Protein AF-A0A7C4BKM8-F1 (afdb_monomer)

Foldseek 3Di:
DDDDAAEDEAEDDPPPVCVVVVVVVQVPDPDDHYHYHYD

Radius of gyration: 11.46 Å; Cα contacts (8 Å, |Δi|>4): 32; chains: 1; bounding box: 27×15×30 Å

Structure (mmCIF, N/CA/C/O backbone):
data_AF-A0A7C4BKM8-F1
#
_entry.id   AF-A0A7C4BKM8-F1
#
loop_
_atom_site.group_PDB
_atom_site.id
_atom_site.type_symbol
_atom_site.label_atom_id
_atom_site.label_alt_id
_atom_site.label_comp_id
_atom_site.label_asym_id
_atom_site.label_entity_id
_atom_site.label_seq_id
_atom_site.pdbx_PDB_ins_code
_atom_site.Cartn_x
_atom_site.Cartn_y
_atom_site.Cartn_z
_atom_site.occupancy
_atom_site.B_iso_or_equiv
_atom_site.auth_seq_id
_atom_site.auth_comp_id
_atom_site.auth_asym_id
_atom_site.auth_atom_id
_atom_site.pdbx_PDB_model_num
ATOM 1 N N . MET A 1 1 ? -16.053 7.961 17.178 1.00 63.28 1 MET A N 1
ATOM 2 C CA . MET A 1 1 ? -15.944 8.744 15.928 1.00 63.28 1 MET A CA 1
ATOM 3 C C . MET A 1 1 ? -15.659 7.751 14.811 1.00 63.28 1 MET A C 1
ATOM 5 O 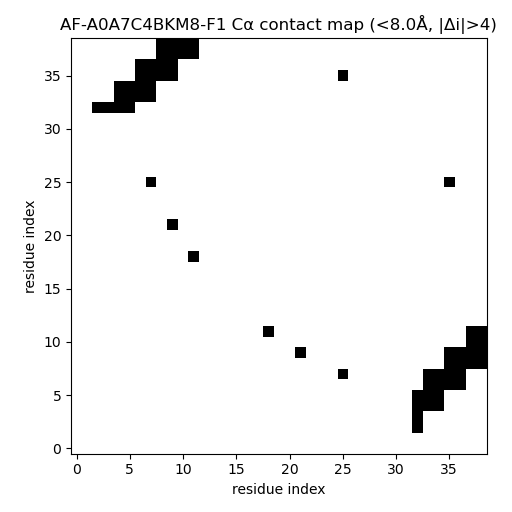O . MET A 1 1 ? -14.739 6.963 15.007 1.00 63.28 1 MET A O 1
ATOM 9 N N . PRO A 1 2 ? -16.439 7.693 13.719 1.00 83.75 2 PRO A N 1
ATOM 10 C CA . PRO A 1 2 ? -16.081 6.849 12.585 1.00 83.75 2 PRO A CA 1
ATOM 11 C C . PRO A 1 2 ? -14.783 7.385 11.979 1.00 83.75 2 PRO A C 1
ATOM 13 O O . PRO A 1 2 ? -14.665 8.576 11.695 1.00 83.75 2 PRO A O 1
ATOM 16 N N . TYR A 1 3 ? -13.788 6.519 11.860 1.00 91.88 3 TYR A N 1
ATOM 17 C CA . TYR A 1 3 ? -12.535 6.855 11.201 1.00 91.88 3 TYR A CA 1
ATOM 18 C C . TYR A 1 3 ? -12.786 6.926 9.680 1.00 91.88 3 TYR A C 1
ATOM 20 O O . TYR A 1 3 ? -13.524 6.083 9.163 1.00 91.88 3 TYR A O 1
ATOM 28 N N . PRO A 1 4 ? -12.235 7.915 8.952 1.00 96.12 4 PRO A N 1
ATOM 29 C CA . PRO A 1 4 ? -12.433 8.028 7.504 1.00 96.12 4 PRO A CA 1
ATOM 30 C C . PRO A 1 4 ? -11.815 6.854 6.725 1.00 96.12 4 PRO A C 1
ATOM 32 O O . PRO A 1 4 ? -10.843 6.247 7.163 1.00 96.12 4 PRO A O 1
ATOM 35 N N . LEU A 1 5 ? -12.319 6.546 5.532 1.00 96.94 5 LEU A N 1
ATOM 36 C CA . LEU A 1 5 ? -11.594 5.651 4.626 1.00 96.94 5 LEU A CA 1
ATOM 37 C C . LEU A 1 5 ? -10.356 6.378 4.075 1.00 96.94 5 LEU A C 1
ATOM 39 O O . LEU A 1 5 ? -10.461 7.531 3.655 1.00 96.94 5 LEU A O 1
ATOM 43 N N . VAL A 1 6 ? -9.200 5.713 4.069 1.00 97.69 6 VAL A N 1
ATOM 44 C CA . VAL A 1 6 ? -7.960 6.229 3.474 1.00 97.69 6 VAL A CA 1
ATOM 45 C C . VAL A 1 6 ? -7.579 5.362 2.279 1.00 97.69 6 VAL A C 1
ATOM 47 O O . VAL A 1 6 ? -7.295 4.178 2.442 1.00 97.69 6 VAL A O 1
ATOM 50 N N . SER A 1 7 ? -7.533 5.959 1.090 1.00 98.12 7 SER A N 1
ATOM 51 C CA . SER A 1 7 ? -7.076 5.284 -0.127 1.00 98.12 7 SER A CA 1
ATOM 52 C C . SER A 1 7 ? -5.589 5.550 -0.361 1.00 98.12 7 SER A C 1
ATOM 54 O O . SER A 1 7 ? -5.154 6.699 -0.461 1.00 98.12 7 SER A O 1
ATOM 56 N N . VAL A 1 8 ? -4.801 4.484 -0.463 1.00 97.94 8 VAL A N 1
ATOM 57 C CA . VAL A 1 8 ? -3.369 4.515 -0.765 1.00 97.94 8 VAL A CA 1
ATOM 58 C C . VAL A 1 8 ? -3.165 4.067 -2.207 1.00 97.94 8 VAL A C 1
ATOM 60 O O . VAL A 1 8 ? -3.517 2.947 -2.568 1.00 97.94 8 VAL A O 1
ATOM 63 N N . ILE A 1 9 ? -2.581 4.938 -3.031 1.00 97.88 9 ILE A N 1
ATOM 64 C CA . ILE A 1 9 ? -2.333 4.669 -4.451 1.00 97.88 9 ILE A CA 1
ATOM 65 C C . ILE A 1 9 ? -0.832 4.457 -4.655 1.00 97.88 9 ILE A C 1
ATOM 67 O O . ILE A 1 9 ? -0.034 5.357 -4.386 1.00 97.88 9 ILE A O 1
ATOM 71 N N . ILE A 1 10 ? -0.450 3.275 -5.143 1.00 97.06 10 ILE A N 1
ATOM 72 C CA . ILE A 1 10 ? 0.933 2.925 -5.486 1.00 97.06 10 ILE A CA 1
ATOM 73 C C . ILE A 1 10 ? 1.045 2.832 -7.013 1.00 97.06 10 ILE A C 1
ATOM 75 O O . ILE A 1 10 ? 0.817 1.755 -7.569 1.00 97.06 10 ILE A O 1
ATOM 79 N N . PRO A 1 11 ? 1.404 3.927 -7.707 1.00 95.69 11 PRO A N 1
ATOM 80 C CA . PRO A 1 11 ? 1.761 3.845 -9.112 1.00 95.69 11 PRO A CA 1
ATOM 81 C C . PRO A 1 11 ? 3.107 3.126 -9.243 1.00 95.69 11 PRO A C 1
ATOM 83 O O . PRO A 1 11 ? 4.095 3.485 -8.591 1.00 95.69 11 PRO A O 1
ATOM 86 N N . THR A 1 12 ? 3.167 2.100 -10.081 1.00 94.81 12 THR A N 1
ATOM 87 C CA . THR A 1 12 ? 4.352 1.269 -10.253 1.00 94.81 12 THR A CA 1
ATOM 88 C C . THR A 1 12 ? 4.588 0.936 -11.718 1.00 94.81 12 THR A C 1
ATOM 90 O O . THR A 1 12 ? 3.696 0.572 -12.469 1.00 94.81 12 THR A O 1
ATOM 93 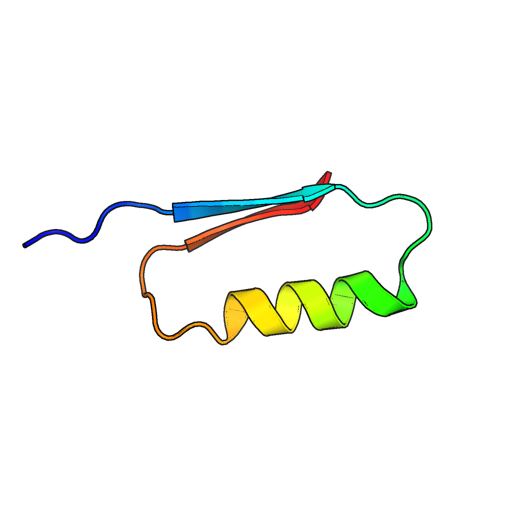N N . TYR A 1 13 ? 5.847 1.023 -12.136 1.00 94.25 13 TYR A N 1
ATOM 94 C CA . TYR A 1 13 ? 6.272 0.584 -13.458 1.00 94.25 13 TYR A CA 1
ATOM 95 C C . TYR A 1 13 ? 7.616 -0.121 -13.335 1.00 94.25 13 TYR A C 1
ATOM 97 O O . TYR A 1 13 ? 8.579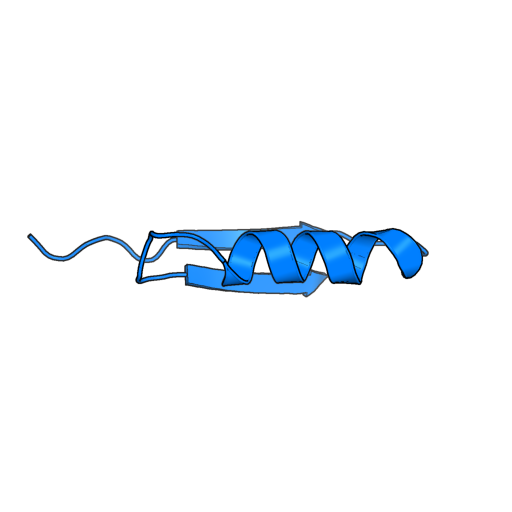 0.472 -12.853 1.00 94.25 13 TYR A O 1
ATOM 105 N N . GLN A 1 14 ? 7.670 -1.399 -13.725 1.00 89.19 14 GLN A N 1
ATOM 106 C CA . GLN A 1 14 ? 8.870 -2.249 -13.665 1.00 89.19 14 GLN A CA 1
ATOM 107 C C . GLN A 1 14 ? 9.577 -2.284 -12.286 1.00 89.19 14 GLN A C 1
ATOM 109 O O . GLN A 1 14 ? 10.794 -2.429 -12.201 1.00 89.19 14 GLN A O 1
ATOM 114 N N . ARG A 1 15 ? 8.828 -2.180 -11.175 1.00 83.50 15 ARG A N 1
ATOM 115 C CA . ARG A 1 15 ? 9.371 -2.180 -9.796 1.00 83.50 15 ARG A CA 1
ATOM 116 C C . ARG A 1 15 ? 8.931 -3.385 -8.961 1.00 83.50 15 ARG A C 1
ATOM 118 O O . ARG A 1 15 ? 8.623 -3.238 -7.780 1.00 83.50 15 ARG A O 1
ATOM 125 N N . ALA A 1 16 ? 8.948 -4.582 -9.549 1.00 82.25 16 ALA A N 1
ATOM 126 C CA . ALA A 1 16 ? 8.549 -5.825 -8.872 1.00 82.25 16 ALA A CA 1
ATOM 127 C C . ALA A 1 16 ? 9.229 -6.009 -7.498 1.00 82.25 16 ALA A C 1
ATOM 129 O O . ALA A 1 16 ? 8.565 -6.324 -6.515 1.00 82.25 16 ALA A O 1
ATOM 130 N N . ASN A 1 17 ? 10.526 -5.692 -7.408 1.00 87.50 17 ASN A N 1
ATOM 131 C CA . ASN A 1 17 ? 11.328 -5.883 -6.192 1.00 87.50 17 ASN A CA 1
ATOM 132 C C . ASN A 1 17 ? 10.947 -4.948 -5.028 1.00 87.50 17 ASN A C 1
ATOM 134 O O . ASN A 1 17 ? 11.251 -5.250 -3.878 1.00 87.50 17 ASN A O 1
ATOM 138 N N . PHE A 1 18 ? 10.304 -3.810 -5.305 1.00 91.50 18 PHE A N 1
ATOM 139 C CA . PHE A 1 18 ? 9.903 -2.838 -4.278 1.00 91.50 18 PHE A CA 1
ATOM 140 C C . PHE A 1 18 ? 8.400 -2.846 -4.014 1.00 91.50 18 PHE A C 1
ATOM 142 O O . PHE A 1 18 ? 7.973 -2.435 -2.936 1.00 91.50 18 PHE A O 1
ATOM 149 N N . LEU A 1 19 ? 7.610 -3.332 -4.975 1.00 95.25 19 LEU A N 1
ATOM 150 C CA . LEU A 1 19 ? 6.158 -3.366 -4.876 1.00 95.25 19 LEU A CA 1
ATOM 151 C C . LEU A 1 19 ? 5.699 -4.226 -3.695 1.00 95.25 19 LEU A C 1
ATOM 153 O O . LEU A 1 19 ? 4.870 -3.773 -2.914 1.00 95.25 19 LEU A O 1
ATOM 157 N N . ALA A 1 20 ? 6.293 -5.408 -3.511 1.00 94.94 20 ALA A N 1
ATOM 158 C CA . ALA A 1 20 ? 5.955 -6.294 -2.396 1.00 94.94 20 ALA A CA 1
ATOM 159 C C . ALA A 1 20 ? 6.164 -5.608 -1.035 1.00 94.94 20 ALA A C 1
ATOM 161 O O . ALA A 1 20 ? 5.245 -5.541 -0.225 1.00 94.94 20 ALA A O 1
ATOM 162 N N . LYS A 1 21 ? 7.333 -4.989 -0.830 1.00 96.25 21 LYS A N 1
ATOM 163 C CA . LYS A 1 21 ? 7.649 -4.258 0.405 1.00 96.25 21 LYS A CA 1
ATOM 164 C C . LYS A 1 21 ? 6.712 -3.067 0.639 1.00 96.25 21 LYS A C 1
ATOM 166 O O . LYS A 1 21 ? 6.350 -2.786 1.778 1.00 96.25 21 LYS A O 1
ATOM 171 N N . ALA A 1 22 ? 6.331 -2.351 -0.420 1.00 96.19 22 ALA A N 1
ATOM 172 C CA . ALA A 1 22 ? 5.404 -1.228 -0.316 1.00 96.19 22 ALA A CA 1
ATOM 173 C C . ALA A 1 22 ? 3.992 -1.694 0.078 1.00 96.19 22 ALA A C 1
ATOM 175 O O . ALA A 1 22 ? 3.388 -1.108 0.973 1.00 96.19 22 ALA A O 1
ATOM 176 N N . ILE A 1 23 ? 3.507 -2.785 -0.522 1.00 96.88 23 ILE A N 1
ATOM 177 C CA . ILE A 1 23 ? 2.225 -3.407 -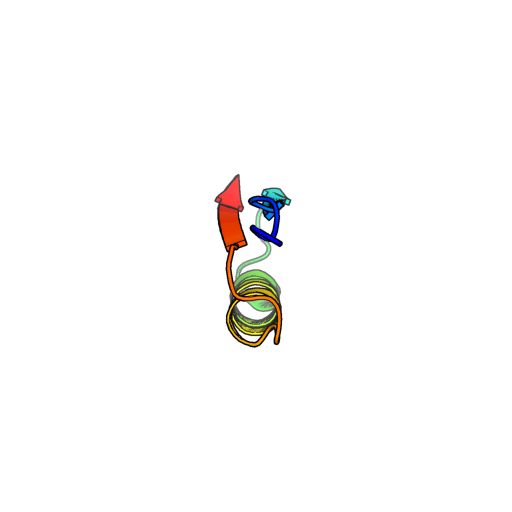0.166 1.00 96.88 23 ILE A CA 1
ATOM 178 C C . ILE A 1 23 ? 2.251 -3.885 1.291 1.00 96.88 23 ILE A C 1
ATOM 180 O O . ILE A 1 23 ? 1.367 -3.521 2.062 1.00 96.88 23 ILE A O 1
ATOM 184 N N . GLU A 1 24 ? 3.284 -4.625 1.706 1.00 97.38 24 GLU A N 1
ATOM 185 C CA . GLU A 1 24 ? 3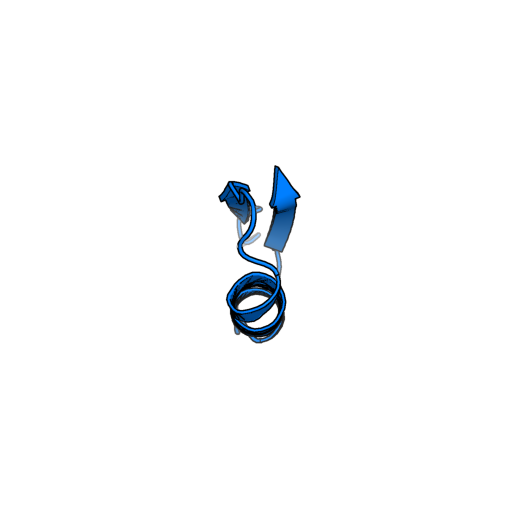.440 -5.082 3.096 1.00 97.38 24 GLU A CA 1
ATOM 186 C C . GLU A 1 24 ? 3.467 -3.915 4.087 1.00 97.38 24 GLU A C 1
A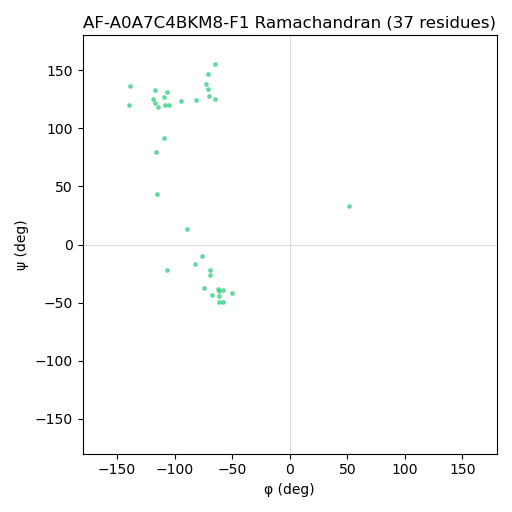TOM 188 O O . GLU A 1 24 ? 2.875 -3.995 5.162 1.00 97.38 24 GLU A O 1
ATOM 193 N N . SER A 1 25 ? 4.113 -2.804 3.728 1.00 97.19 25 SER A N 1
ATOM 194 C CA . SER A 1 25 ? 4.124 -1.602 4.559 1.00 97.19 25 SER A CA 1
ATOM 195 C C . SER A 1 25 ? 2.719 -1.032 4.762 1.00 97.19 25 SER A C 1
ATOM 197 O O . SER A 1 25 ? 2.415 -0.579 5.863 1.00 97.19 25 SER A O 1
ATOM 199 N N . VAL A 1 26 ? 1.870 -1.028 3.730 1.00 97.62 26 VAL A N 1
ATOM 200 C CA . VAL A 1 26 ? 0.492 -0.509 3.814 1.00 97.62 26 VAL A CA 1
ATOM 201 C C . VAL A 1 26 ? -0.424 -1.474 4.571 1.00 97.62 26 VAL A C 1
ATOM 203 O O . VAL A 1 26 ? -1.252 -1.034 5.363 1.00 97.62 26 VAL A O 1
ATOM 206 N N . LEU A 1 27 ? -0.249 -2.784 4.389 1.00 96.00 27 LEU A N 1
ATOM 207 C CA . LEU A 1 27 ? -1.036 -3.797 5.100 1.00 96.00 27 LEU A CA 1
ATOM 208 C C . LEU A 1 27 ? -0.717 -3.861 6.603 1.00 96.00 27 LEU A C 1
ATOM 210 O O . LEU A 1 27 ? -1.582 -4.225 7.390 1.00 96.00 27 LEU A O 1
ATOM 214 N N . ASN A 1 28 ? 0.496 -3.474 7.009 1.00 97.88 28 ASN A N 1
ATOM 215 C CA . ASN A 1 28 ? 0.928 -3.456 8.412 1.00 97.88 28 ASN A CA 1
ATOM 216 C C . ASN A 1 28 ? 0.632 -2.133 9.151 1.00 97.88 28 ASN A C 1
ATOM 218 O O . ASN A 1 28 ? 1.184 -1.887 10.225 1.00 97.88 28 ASN A O 1
ATOM 222 N N . GLN A 1 29 ? -0.197 -1.248 8.594 1.00 97.38 29 GLN A N 1
ATOM 223 C CA . GLN A 1 29 ? -0.571 -0.002 9.267 1.00 97.38 29 GLN A CA 1
ATOM 224 C C . GLN A 1 29 ? -1.501 -0.263 10.459 1.00 97.38 29 GLN A C 1
ATOM 226 O O . GLN A 1 29 ? -2.362 -1.136 10.430 1.00 97.38 29 GLN A O 1
ATOM 231 N N . THR A 1 30 ? -1.380 0.556 11.504 1.00 96.75 30 THR A N 1
ATOM 232 C CA . THR A 1 30 ? -2.283 0.518 12.668 1.00 96.75 30 THR A CA 1
ATOM 233 C C . THR A 1 30 ? -3.649 1.149 12.383 1.00 96.75 30 THR A C 1
ATOM 235 O O . THR A 1 30 ? -4.563 1.043 13.201 1.00 96.75 30 THR A O 1
ATOM 238 N N . TYR A 1 31 ? -3.796 1.818 11.235 1.00 95.88 31 TYR A N 1
ATOM 239 C CA . TYR A 1 31 ? -5.043 2.439 10.818 1.00 95.88 31 TYR A CA 1
ATOM 240 C C . TYR A 1 31 ? -5.997 1.405 10.194 1.00 95.88 31 TYR A C 1
ATOM 242 O O . TYR A 1 31 ? -5.622 0.753 9.223 1.00 95.88 31 TYR A O 1
ATOM 250 N N . PRO A 1 32 ? -7.235 1.264 10.696 1.00 93.69 32 PRO A N 1
ATOM 251 C CA . PRO A 1 32 ? -8.088 0.128 10.341 1.00 93.69 32 PRO A CA 1
ATOM 252 C C . PRO A 1 32 ? -8.848 0.247 9.008 1.00 93.69 32 PRO A C 1
ATOM 254 O O . PRO A 1 32 ? -9.340 -0.766 8.520 1.00 93.69 32 PRO A O 1
ATO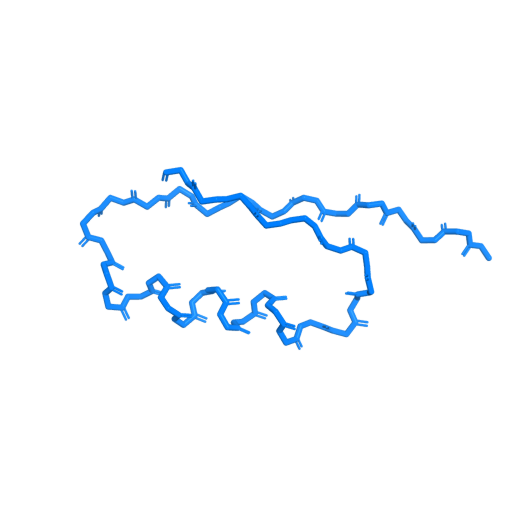M 257 N N . TYR A 1 33 ? -8.979 1.441 8.416 1.00 96.75 33 TYR A N 1
ATOM 258 C CA . TYR A 1 33 ? -9.803 1.656 7.212 1.00 96.75 33 TYR A CA 1
ATOM 259 C C . TYR A 1 33 ? -8.948 2.081 6.021 1.00 96.75 33 TYR A C 1
ATOM 261 O O . TYR A 1 33 ? -8.858 3.265 5.694 1.00 96.75 33 TYR A O 1
ATOM 269 N N . ILE A 1 34 ? -8.307 1.103 5.387 1.00 97.50 34 ILE A N 1
ATOM 270 C CA . ILE A 1 34 ? -7.410 1.328 4.253 1.00 97.50 34 ILE A CA 1
ATOM 271 C C . ILE A 1 34 ? -7.962 0.653 3.001 1.00 97.50 34 ILE A C 1
ATOM 273 O O . ILE A 1 34 ? -8.321 -0.522 3.018 1.00 97.50 34 ILE A O 1
ATOM 277 N N . GLU A 1 35 ? -7.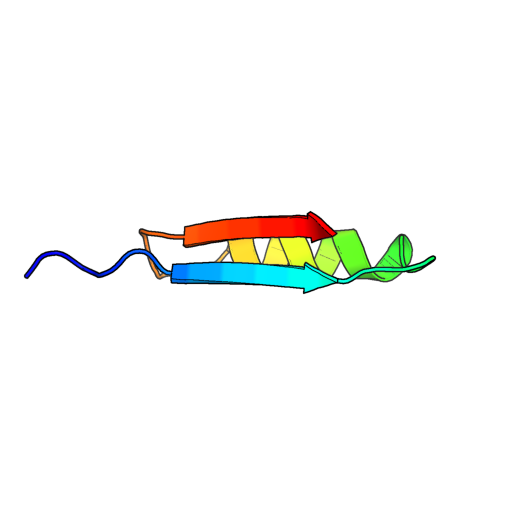968 1.397 1.902 1.00 98.06 35 GLU A N 1
ATOM 278 C CA . GLU A 1 35 ? -8.091 0.882 0.543 1.00 98.06 35 GLU A CA 1
ATOM 279 C C . GLU A 1 35 ? -6.720 1.000 -0.135 1.00 98.06 35 GLU A C 1
ATOM 281 O O . GLU A 1 35 ? -6.082 2.048 -0.066 1.00 98.06 35 GLU A O 1
ATOM 286 N N . LEU A 1 36 ? -6.243 -0.064 -0.779 1.00 97.88 36 LEU A N 1
ATOM 287 C CA . LEU A 1 36 ? -4.958 -0.074 -1.477 1.00 97.88 36 LEU A CA 1
ATOM 288 C C . LEU A 1 36 ? -5.182 -0.304 -2.971 1.00 97.88 36 LEU A C 1
ATOM 290 O O . LEU A 1 36 ? -5.721 -1.337 -3.366 1.00 97.88 36 LEU A O 1
ATOM 294 N N . ILE A 1 37 ? -4.728 0.639 -3.795 1.00 97.88 37 ILE A N 1
ATOM 295 C CA . ILE A 1 37 ? -4.842 0.602 -5.254 1.00 97.88 37 ILE A CA 1
ATOM 296 C C . ILE A 1 37 ? -3.434 0.612 -5.853 1.00 97.88 37 ILE A C 1
ATOM 298 O O . ILE A 1 37 ? -2.634 1.503 -5.570 1.00 97.88 37 ILE A O 1
ATOM 302 N N . VAL A 1 38 ? -3.130 -0.371 -6.697 1.00 96.38 38 VAL A N 1
ATOM 303 C CA . VAL A 1 38 ? -1.865 -0.456 -7.441 1.00 96.38 38 VAL A CA 1
ATOM 304 C C . VAL A 1 38 ? -2.161 -0.183 -8.912 1.00 96.38 38 VAL A C 1
ATOM 306 O O . VAL A 1 38 ? -3.054 -0.821 -9.471 1.00 96.38 38 VAL A O 1
ATOM 309 N N . VAL A 1 39 ? -1.436 0.768 -9.511 1.00 94.62 39 VAL A N 1
ATOM 310 C CA . VAL A 1 39 ? -1.615 1.219 -10.906 1.00 94.62 39 VAL A CA 1
ATOM 311 C C . VAL A 1 39 ? -0.330 1.040 -11.691 1.00 94.62 39 VAL A C 1
ATOM 313 O O . VAL A 1 39 ? 0.725 1.440 -11.152 1.00 94.62 39 VAL A O 1
#

Solvent-accessible surface area (backbone atoms only — not comparable to full-atom values): 2634 Å² total; per-residue (Å²): 130,88,77,70,82,42,78,46,77,46,78,62,76,99,44,73,90,52,48,58,60,52,50,52,57,63,72,68,49,93,66,88,46,70,45,81,46,79,80

Nearest PDB structures (foldseek):
  6tcd-assembly2_E  TM=4.035E-01  e=8.919E-01  Salmo salar
  1b7z-assembly1_A  TM=4.188E-01  e=5.656E+00  Equus caballus

Mean predicted aligned error: 3.22 Å

pLDDT: mean 94.04, std 6.46, range [63.28, 98.12]

Secondary structure 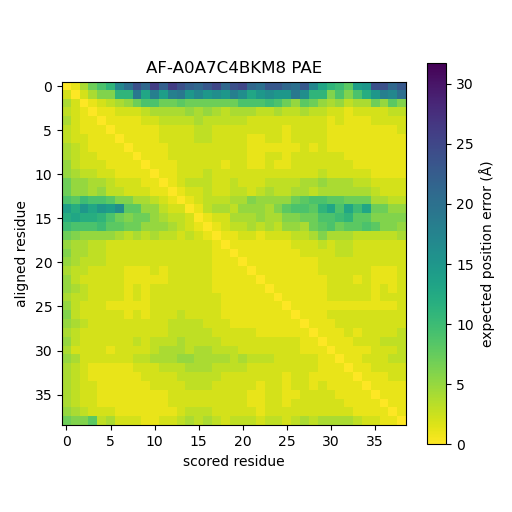(DSSP, 8-state):
-PPPPEEEEE--SS-HHHHHHHHHHHHT-S-S-EEEEE-

Sequence (39 aa):
MPYPLVSVIIPTYQRANFLAKAIESVLNQTYPYIELIVV